Protein AF-L8FQK9-F1 (afdb_monomer)

Sequence (118 aa):
MSAPPAEPVELPVAPPVEPESDIPVVRSFVRRRELQTGLRSTQKSLSGWIEQLEMSIDFKSDDGTVTNDHVFSVWSRTFVEAGEKFGKTFRIADLAREYIVGAGFDKVVEKKFGQWLS

Radius of gyration: 20.67 Å; Cα contacts (8 Å, |Δi|>4): 131; chains: 1; bounding box: 33×46×65 Å

Organism: Pseudogymnoascus destructans (strain ATCC MYA-4855 / 20631-21) (NCBI:txid658429)

Structure (mmCIF, N/CA/C/O backbone):
data_AF-L8FQK9-F1
#
_entry.id   AF-L8FQK9-F1
#
loop_
_atom_site.group_PDB
_atom_site.id
_atom_site.type_symbol
_atom_site.label_atom_id
_atom_site.label_alt_id
_atom_site.label_comp_id
_atom_site.label_asym_id
_atom_site.label_entity_id
_atom_site.label_seq_id
_atom_site.pdbx_PDB_ins_code
_atom_site.Cartn_x
_atom_site.Cartn_y
_atom_site.Cartn_z
_atom_site.occupancy
_atom_site.B_iso_or_equiv
_atom_site.auth_seq_id
_atom_site.auth_comp_id
_atom_site.auth_asym_id
_atom_site.auth_atom_id
_atom_site.pdbx_PDB_model_num
ATOM 1 N N . MET A 1 1 ? -3.402 32.434 46.626 1.00 51.31 1 MET A N 1
ATOM 2 C CA . MET A 1 1 ? -4.123 32.616 45.348 1.00 51.31 1 MET A CA 1
ATOM 3 C C . MET A 1 1 ? -3.582 31.582 44.374 1.00 51.31 1 MET A C 1
ATOM 5 O O . MET A 1 1 ? -2.406 31.661 44.053 1.00 51.31 1 MET A O 1
ATOM 9 N N . SER A 1 2 ? -4.375 30.573 43.999 1.00 52.75 2 SER A N 1
ATOM 10 C CA . SER A 1 2 ? -3.972 29.601 42.968 1.00 52.75 2 SER A CA 1
ATOM 11 C C . SER A 1 2 ? -4.193 30.198 41.588 1.00 52.75 2 SER A C 1
ATOM 13 O O . SER A 1 2 ? -5.227 30.822 41.355 1.00 52.75 2 SER A O 1
ATOM 15 N N . ALA A 1 3 ? -3.230 30.005 40.689 1.00 52.56 3 ALA A N 1
ATOM 16 C CA . ALA A 1 3 ? -3.392 30.367 39.289 1.00 52.56 3 ALA A CA 1
ATOM 17 C C . ALA A 1 3 ? -4.531 29.541 38.654 1.00 52.56 3 ALA A C 1
ATOM 19 O O . ALA A 1 3 ? -4.690 28.366 39.007 1.00 52.56 3 ALA A O 1
ATOM 20 N N . PRO A 1 4 ? -5.326 30.129 37.743 1.00 59.75 4 PRO A N 1
ATOM 21 C CA . PRO A 1 4 ? -6.334 29.381 37.006 1.00 59.75 4 PRO A CA 1
ATOM 22 C C .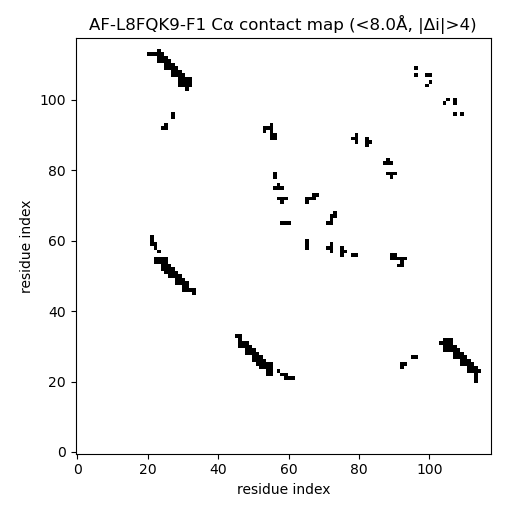 PRO A 1 4 ? -5.666 28.347 36.080 1.00 59.75 4 PRO A C 1
ATOM 24 O O . PRO A 1 4 ? -4.543 28.572 35.619 1.00 59.75 4 PRO A O 1
ATOM 27 N N . PRO A 1 5 ? -6.327 27.209 35.810 1.00 59.56 5 PRO A N 1
ATOM 28 C CA . PRO A 1 5 ? -5.825 26.229 34.856 1.00 59.56 5 PRO A CA 1
ATOM 29 C C . PRO A 1 5 ? -5.770 26.849 33.454 1.00 59.56 5 PRO A C 1
ATOM 31 O O . PRO A 1 5 ? -6.697 27.541 33.040 1.00 59.56 5 PRO A O 1
ATOM 34 N N . ALA A 1 6 ? -4.672 26.611 32.736 1.00 65.50 6 ALA A N 1
ATOM 35 C CA . ALA A 1 6 ? -4.539 27.028 31.346 1.00 65.50 6 ALA A CA 1
ATOM 36 C C . ALA A 1 6 ? -5.539 26.253 30.476 1.00 65.50 6 ALA A C 1
ATOM 38 O O . ALA A 1 6 ? -5.593 25.022 30.541 1.00 65.50 6 ALA A O 1
ATOM 39 N N . GLU A 1 7 ? -6.327 26.967 29.673 1.00 59.22 7 GLU A N 1
ATOM 40 C CA . GLU A 1 7 ? -7.196 26.335 28.683 1.00 59.22 7 GLU A CA 1
ATOM 41 C C . GLU A 1 7 ? -6.355 25.667 27.580 1.00 59.22 7 GLU A C 1
ATOM 43 O O . GLU A 1 7 ? -5.310 26.201 27.191 1.00 59.22 7 GLU A O 1
ATOM 48 N N . PRO A 1 8 ? -6.764 24.488 27.081 1.00 53.88 8 PRO A N 1
ATOM 49 C CA . PRO A 1 8 ? -6.051 23.815 26.008 1.00 53.88 8 PRO A CA 1
ATOM 50 C C . PRO A 1 8 ? -6.160 24.632 24.717 1.00 53.88 8 PRO A C 1
ATOM 52 O O . PRO A 1 8 ? -7.250 24.881 24.208 1.00 53.88 8 PRO A O 1
ATOM 55 N N . VAL A 1 9 ? -5.012 25.036 24.179 1.00 56.47 9 VAL A N 1
ATOM 56 C CA . VAL A 1 9 ? -4.924 25.703 22.878 1.00 56.47 9 VAL A CA 1
ATOM 57 C C . VAL A 1 9 ? -5.178 24.658 21.792 1.00 56.47 9 VAL A C 1
ATOM 59 O O . VAL A 1 9 ? -4.344 23.776 21.578 1.00 56.47 9 VAL A O 1
ATOM 62 N N . GLU A 1 10 ? -6.319 24.738 21.106 1.00 48.03 10 GLU A N 1
ATOM 63 C CA . GLU A 1 10 ? -6.515 24.006 19.854 1.00 48.03 10 GLU A CA 1
ATOM 64 C C . GLU A 1 10 ? -5.523 24.548 18.818 1.00 48.03 10 GLU A C 1
ATOM 66 O O . GLU A 1 10 ? -5.627 25.685 18.356 1.00 48.03 10 GLU A O 1
ATOM 71 N N . LEU A 1 11 ? -4.516 23.740 18.481 1.00 48.91 11 LEU A N 1
ATOM 72 C CA . LEU A 1 11 ? -3.609 24.056 17.386 1.00 48.91 11 LEU A CA 1
ATOM 73 C C . LEU A 1 11 ? -4.385 23.953 16.065 1.00 48.91 11 LEU A C 1
ATOM 75 O O . LEU A 1 11 ? -5.100 22.966 15.865 1.00 48.91 11 LEU A O 1
ATOM 79 N N . PRO A 1 12 ? -4.250 24.928 15.151 1.00 40.44 12 PRO A N 1
ATOM 80 C CA . PRO A 1 12 ? -4.933 24.871 13.870 1.00 40.44 12 PRO A CA 1
ATOM 81 C C . PRO A 1 12 ? -4.478 23.627 13.103 1.00 40.44 12 PRO A C 1
ATOM 83 O O . PRO A 1 12 ? -3.283 23.413 12.888 1.00 40.44 12 PRO A O 1
ATOM 86 N N . VAL A 1 13 ? -5.441 22.807 12.679 1.00 56.03 13 VAL A N 1
ATOM 87 C CA . VAL A 1 13 ? -5.188 21.722 11.728 1.00 56.03 13 VAL A CA 1
ATOM 88 C C . VAL A 1 13 ? -4.742 22.377 10.426 1.00 56.03 13 VAL A C 1
ATOM 90 O O . VAL A 1 13 ? -5.523 23.080 9.783 1.00 56.03 13 VAL A O 1
ATOM 93 N N . ALA A 1 14 ? -3.471 22.193 10.064 1.00 45.06 14 ALA A N 1
ATOM 94 C CA . ALA A 1 14 ? -2.950 22.684 8.797 1.00 45.06 14 ALA A CA 1
ATOM 95 C C . ALA A 1 14 ? -3.802 22.119 7.644 1.00 45.06 14 ALA A C 1
ATOM 97 O O . ALA A 1 14 ? -4.156 20.933 7.680 1.00 45.06 14 ALA A O 1
ATOM 98 N N . PRO A 1 15 ? -4.152 22.937 6.633 1.00 45.47 15 PRO A N 1
ATOM 99 C CA . PRO A 1 15 ? -4.859 22.434 5.465 1.00 45.47 15 PRO A CA 1
ATOM 100 C C . PRO A 1 15 ? -4.029 21.318 4.813 1.00 45.47 15 PRO A C 1
ATOM 102 O O . PRO A 1 15 ? -2.795 21.382 4.836 1.00 45.47 15 PRO A O 1
ATOM 105 N N . PRO A 1 16 ? -4.671 20.277 4.257 1.00 52.00 16 PRO A N 1
ATOM 106 C CA . PRO A 1 16 ? -3.950 19.233 3.549 1.00 52.00 16 PRO A CA 1
ATOM 107 C C . PRO A 1 16 ? -3.181 19.865 2.384 1.00 52.00 16 PRO A C 1
ATOM 109 O O . PRO A 1 16 ? -3.776 20.457 1.488 1.00 52.00 16 PRO A O 1
ATOM 112 N N . VAL A 1 17 ? -1.853 19.761 2.424 1.00 52.81 17 VAL A N 1
ATOM 113 C CA . VAL A 1 17 ? -1.005 20.016 1.260 1.00 52.81 17 VAL A CA 1
ATOM 114 C C . VAL A 1 17 ? -1.173 18.796 0.363 1.00 52.81 17 VAL A C 1
ATOM 116 O O . VAL A 1 17 ? -0.786 17.694 0.753 1.00 52.81 17 VAL A O 1
ATOM 119 N N . GLU A 1 18 ? -1.836 18.965 -0.779 1.00 54.59 18 GLU A N 1
ATOM 120 C CA . GLU A 1 18 ? -1.924 17.903 -1.783 1.00 54.59 18 GLU A CA 1
ATOM 121 C C . GLU A 1 18 ? -0.506 17.653 -2.331 1.00 54.59 18 GLU A C 1
ATOM 123 O O . GLU A 1 18 ? 0.171 18.614 -2.709 1.00 54.59 18 GLU A O 1
ATOM 128 N N . PRO A 1 19 ? 0.002 16.409 -2.317 1.00 52.47 19 PRO A N 1
ATOM 129 C CA . PRO A 1 19 ? 1.341 16.131 -2.814 1.00 52.47 19 PRO A CA 1
ATOM 130 C C . PRO A 1 19 ? 1.357 16.212 -4.347 1.00 52.47 19 PRO A C 1
ATOM 132 O O . PRO A 1 19 ? 0.665 15.448 -5.014 1.00 52.47 19 PRO A O 1
ATOM 135 N N . GLU A 1 20 ? 2.188 17.092 -4.912 1.00 52.56 20 GLU A N 1
ATOM 136 C CA . GLU A 1 20 ? 2.583 17.070 -6.333 1.00 52.56 20 GLU A CA 1
ATOM 137 C C . GLU A 1 20 ? 3.540 15.889 -6.616 1.00 52.56 20 GLU A C 1
ATOM 139 O O . GLU A 1 20 ? 4.645 16.078 -7.119 1.00 52.56 20 GLU A O 1
ATOM 144 N N . SER A 1 21 ? 3.190 14.665 -6.212 1.00 49.56 21 SER A N 1
ATOM 145 C CA . SER A 1 21 ? 4.044 13.493 -6.434 1.00 49.56 21 SER A CA 1
ATOM 146 C C . SER A 1 21 ? 3.303 12.388 -7.171 1.00 49.56 21 SER A C 1
ATOM 148 O O . SER A 1 21 ? 2.269 11.927 -6.695 1.00 49.56 21 SER A O 1
ATOM 150 N N . ASP A 1 22 ? 3.914 11.878 -8.240 1.00 54.38 22 ASP A N 1
ATOM 151 C CA . ASP A 1 22 ? 3.449 10.711 -9.010 1.00 54.38 22 ASP A CA 1
ATOM 152 C C . ASP A 1 22 ? 3.554 9.383 -8.229 1.00 54.38 22 ASP A C 1
ATOM 154 O O . ASP A 1 22 ? 3.202 8.315 -8.726 1.00 54.38 22 ASP A O 1
ATOM 158 N N . ILE A 1 23 ? 4.067 9.422 -6.994 1.00 53.31 23 ILE A N 1
ATOM 159 C CA . ILE A 1 23 ? 4.234 8.244 -6.142 1.00 53.31 23 ILE A CA 1
ATOM 160 C C . ILE A 1 23 ? 3.035 8.125 -5.198 1.00 53.31 23 ILE A C 1
ATOM 162 O O . ILE A 1 23 ? 2.761 9.062 -4.440 1.00 53.31 23 ILE A O 1
ATOM 166 N N . PRO A 1 24 ? 2.344 6.971 -5.169 1.00 59.16 24 PRO A N 1
ATOM 167 C CA . PRO A 1 24 ? 1.186 6.821 -4.317 1.00 59.16 24 PRO A CA 1
ATOM 168 C C . PRO A 1 24 ? 1.560 6.770 -2.833 1.00 59.16 24 PRO A C 1
ATOM 170 O O . PRO A 1 24 ? 2.422 5.998 -2.397 1.00 59.16 24 PRO A O 1
ATOM 173 N N . VAL A 1 25 ? 0.857 7.586 -2.048 1.00 57.22 25 VAL A N 1
ATOM 174 C CA . VAL A 1 25 ? 0.972 7.664 -0.587 1.00 57.22 25 VAL A CA 1
ATOM 175 C C . VAL A 1 25 ? -0.345 7.215 0.029 1.00 57.22 25 VAL A C 1
ATOM 177 O O . VAL A 1 25 ? -1.424 7.586 -0.434 1.00 57.22 25 VAL A O 1
ATOM 180 N N . VAL A 1 26 ? -0.272 6.427 1.094 1.00 58.69 26 VAL A N 1
ATOM 181 C CA . VAL A 1 26 ? -1.429 5.995 1.874 1.00 58.69 26 VAL A CA 1
ATOM 182 C C . VAL A 1 26 ? -1.366 6.649 3.240 1.00 58.69 26 VAL A C 1
ATOM 184 O O . VAL A 1 26 ? -0.406 6.476 3.987 1.00 58.69 26 VAL A O 1
ATOM 187 N N . ARG A 1 27 ? -2.409 7.410 3.572 1.00 60.03 27 ARG A N 1
ATOM 188 C CA . ARG A 1 27 ? -2.590 8.042 4.877 1.00 60.03 27 ARG A CA 1
ATOM 189 C C . ARG A 1 27 ? -3.783 7.413 5.575 1.00 60.03 27 ARG A C 1
ATOM 191 O O . ARG A 1 27 ? -4.906 7.495 5.081 1.00 60.03 27 ARG A O 1
ATOM 198 N N . SER A 1 28 ? -3.550 6.817 6.736 1.00 61.00 28 SER A N 1
ATOM 199 C CA . SER A 1 28 ? -4.599 6.228 7.567 1.00 61.00 28 SER A CA 1
ATOM 200 C C . SER A 1 28 ? -4.795 7.028 8.851 1.00 61.00 28 SER A C 1
ATOM 202 O O . SER A 1 28 ? -3.848 7.236 9.606 1.00 61.00 28 SER A O 1
ATOM 204 N N . PHE A 1 29 ? -6.035 7.443 9.116 1.00 54.25 29 PHE A N 1
ATOM 205 C CA . PHE A 1 29 ? -6.471 8.072 10.363 1.00 54.25 29 PHE A CA 1
ATOM 206 C C . PHE A 1 29 ? -7.306 7.092 11.171 1.00 54.25 29 PHE A C 1
ATOM 208 O O . PHE A 1 29 ? -8.252 6.502 10.645 1.00 54.25 29 PHE A O 1
ATOM 215 N N . VAL A 1 30 ? -6.987 6.921 12.456 1.00 57.94 30 VAL A N 1
ATOM 216 C CA . VAL A 1 30 ? -7.609 5.851 13.232 1.00 57.94 30 VAL A CA 1
ATOM 217 C C . VAL A 1 30 ? -7.886 6.233 14.677 1.00 57.94 30 VAL A C 1
ATOM 219 O O . VAL A 1 30 ? -6.997 6.682 15.396 1.00 57.94 30 VAL A O 1
ATOM 222 N N . ARG A 1 31 ? -9.111 5.968 15.146 1.00 53.62 31 ARG A N 1
ATOM 223 C CA . ARG A 1 31 ? -9.523 6.156 16.548 1.00 53.62 31 ARG A CA 1
ATOM 224 C C . ARG A 1 31 ? -9.952 4.827 17.178 1.00 53.62 31 ARG A C 1
ATOM 226 O O . ARG A 1 31 ? -10.656 4.058 16.533 1.00 53.62 31 ARG A O 1
ATOM 233 N N . ARG A 1 32 ? -9.565 4.587 18.439 1.00 48.22 32 ARG A N 1
ATOM 234 C CA . ARG A 1 32 ? -10.032 3.465 19.280 1.00 48.22 32 ARG A CA 1
ATOM 235 C C . ARG A 1 32 ? -11.260 3.890 20.104 1.00 48.22 32 ARG A C 1
ATOM 237 O O . ARG A 1 32 ? -11.195 4.923 20.776 1.00 48.22 32 ARG A O 1
ATOM 244 N N . ARG A 1 33 ? -12.368 3.136 20.077 1.00 47.75 33 ARG A N 1
ATOM 245 C CA . ARG A 1 33 ? -13.538 3.365 20.954 1.00 47.75 33 ARG A CA 1
ATOM 246 C C . ARG A 1 33 ? -13.490 2.515 22.235 1.00 47.75 33 ARG A C 1
ATOM 248 O O . ARG A 1 33 ? -13.028 1.381 22.240 1.00 47.75 33 ARG A O 1
ATOM 255 N N . GLU A 1 34 ? -13.988 3.096 23.322 1.00 47.81 34 GLU A N 1
ATOM 256 C CA . GLU A 1 34 ? -14.193 2.475 24.634 1.00 47.81 34 GLU A CA 1
ATOM 257 C C . GLU A 1 34 ? -15.419 1.537 24.614 1.00 47.81 34 GLU A C 1
ATOM 259 O O . GLU A 1 34 ? -16.462 1.890 24.052 1.00 47.81 34 GLU A O 1
ATOM 264 N N . LEU A 1 35 ? -15.318 0.360 25.245 1.00 38.66 35 LEU A N 1
ATOM 265 C CA . LEU A 1 35 ? -16.485 -0.437 25.636 1.00 38.66 35 LEU A CA 1
ATOM 266 C C . LEU A 1 35 ? -17.067 0.182 26.912 1.00 38.66 35 LEU A C 1
ATOM 268 O O . LEU A 1 35 ? -16.395 0.228 27.941 1.00 38.66 35 LEU A O 1
ATOM 272 N N . GLN A 1 36 ? -18.317 0.648 26.860 1.00 37.12 36 GLN A N 1
ATOM 273 C CA . GLN A 1 36 ? -19.068 1.055 28.050 1.00 37.12 36 GLN A CA 1
ATOM 274 C C . GLN A 1 36 ? -19.438 -0.179 28.886 1.00 37.12 36 GLN A C 1
ATOM 276 O O . GLN A 1 36 ? -20.580 -0.627 28.896 1.00 37.12 36 GLN A O 1
ATOM 281 N N . THR A 1 37 ? -18.480 -0.734 29.616 1.00 40.00 37 THR A N 1
ATOM 282 C CA . THR A 1 37 ? -18.764 -1.619 30.749 1.00 40.00 37 THR A CA 1
ATOM 283 C C . THR A 1 37 ? -18.334 -0.892 32.005 1.00 40.00 37 THR A C 1
ATOM 285 O O . THR A 1 37 ? -17.149 -0.697 32.262 1.00 40.00 37 THR A O 1
ATOM 288 N N . GLY A 1 38 ? -19.329 -0.395 32.739 1.00 44.97 38 GLY A N 1
ATOM 289 C CA . GLY A 1 38 ? -19.127 0.432 33.914 1.00 44.97 38 GLY A CA 1
ATOM 290 C C . GLY A 1 38 ? -18.381 -0.309 35.016 1.00 44.97 38 GLY A C 1
ATOM 291 O O . GLY A 1 38 ? -18.945 -1.186 35.657 1.00 44.97 38 GLY A O 1
ATOM 292 N N . LEU A 1 39 ? -17.149 0.114 35.291 1.00 38.88 39 LEU A N 1
ATOM 293 C CA . LEU A 1 39 ? -16.578 0.086 36.633 1.00 38.88 39 LEU A CA 1
ATOM 294 C C . LEU A 1 39 ? -15.450 1.121 36.714 1.00 38.88 39 LEU A C 1
ATOM 296 O O . LEU A 1 39 ? -14.439 1.025 36.025 1.00 38.88 39 LEU A O 1
ATOM 300 N N . ARG A 1 40 ? -15.649 2.158 37.533 1.00 46.88 40 ARG A N 1
ATOM 301 C CA . ARG A 1 40 ? -14.653 3.209 37.770 1.00 46.88 40 ARG A CA 1
ATOM 302 C C . ARG A 1 40 ? -13.641 2.718 38.802 1.00 46.88 40 ARG A C 1
ATOM 304 O O . ARG A 1 40 ? -13.983 2.652 39.976 1.00 46.88 40 ARG A O 1
ATOM 311 N N . SER A 1 41 ? -12.404 2.454 38.391 1.00 36.88 41 SER A N 1
ATOM 312 C CA . SER A 1 41 ? -11.213 2.662 39.226 1.00 36.88 41 SER A CA 1
ATOM 313 C C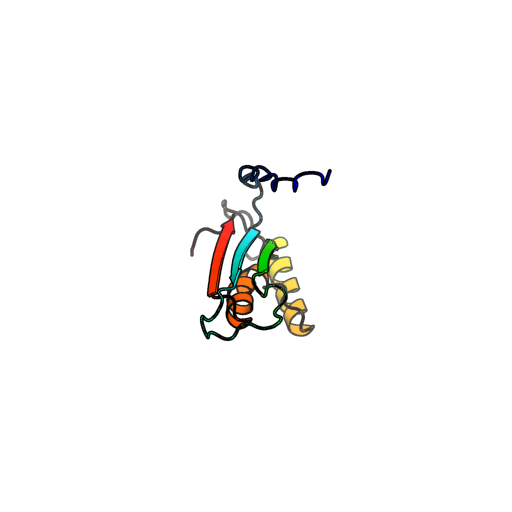 . SER A 1 41 ? -9.949 2.533 38.366 1.00 36.88 41 SER A C 1
ATOM 315 O O . SER A 1 41 ? -9.749 1.518 37.711 1.00 36.88 41 SER A O 1
ATOM 317 N N . THR A 1 42 ? -9.125 3.585 38.348 1.00 38.47 42 THR A N 1
ATOM 318 C CA . THR A 1 42 ? -7.743 3.623 37.821 1.00 38.47 42 THR A CA 1
ATOM 319 C C . THR A 1 42 ? -7.510 3.086 36.397 1.00 38.47 42 THR A C 1
ATOM 321 O O . THR A 1 42 ? -6.866 2.058 36.217 1.00 38.47 42 THR A O 1
ATOM 324 N N . GLN A 1 43 ? -7.921 3.817 35.358 1.00 41.38 43 GLN A N 1
ATOM 325 C CA . GLN A 1 43 ? -7.492 3.521 33.985 1.00 41.38 43 GLN A CA 1
ATOM 326 C C . GLN A 1 43 ? -6.968 4.801 33.320 1.00 41.38 43 GLN A C 1
ATOM 328 O O . GLN A 1 43 ? -7.731 5.656 32.878 1.00 41.38 43 GLN A O 1
ATOM 333 N N . LYS A 1 44 ? -5.638 4.952 33.286 1.00 43.06 44 LYS A N 1
ATOM 334 C CA . LYS A 1 44 ? -4.920 5.924 32.442 1.00 43.06 44 LYS A CA 1
ATOM 335 C C . LYS A 1 44 ? -5.507 5.836 31.026 1.00 43.06 44 LYS A C 1
ATOM 337 O O . LYS A 1 44 ? -5.610 4.725 30.509 1.00 43.06 44 LYS A O 1
ATOM 342 N N . SER A 1 45 ? -5.973 6.953 30.465 1.00 45.72 45 SER A N 1
ATOM 343 C CA . SER A 1 45 ? -6.930 6.944 29.350 1.00 45.72 45 SER A CA 1
ATOM 344 C C . SER A 1 45 ? -6.494 6.028 28.196 1.00 45.72 45 SER A C 1
ATOM 346 O O . SER A 1 45 ? -5.492 6.246 27.522 1.00 45.72 45 SER A O 1
ATOM 348 N N . LEU A 1 46 ? -7.281 4.976 27.959 1.00 51.94 46 LEU A N 1
ATOM 349 C CA . LEU A 1 46 ? -7.118 4.021 26.853 1.00 51.94 46 LEU A CA 1
ATOM 350 C C . LEU A 1 46 ? -7.548 4.612 25.492 1.00 51.94 46 LEU A C 1
ATOM 352 O O . LEU A 1 46 ? -7.616 3.896 24.493 1.00 51.94 46 LEU A O 1
ATOM 356 N N . SER A 1 47 ? -7.842 5.914 25.442 1.00 64.88 47 SER A N 1
ATOM 357 C CA . SER A 1 47 ? -8.266 6.658 24.258 1.00 64.88 47 SER A CA 1
ATOM 358 C C . SER A 1 47 ? -7.049 7.177 23.482 1.00 64.88 47 SER A C 1
ATOM 360 O O . SER A 1 47 ? -6.614 8.311 23.676 1.00 64.88 47 SER A O 1
ATOM 362 N N . GLY A 1 48 ? -6.486 6.333 22.620 1.00 71.88 48 GLY A N 1
ATOM 363 C CA . GLY A 1 48 ? -5.413 6.703 21.695 1.00 71.88 48 GLY A CA 1
ATOM 364 C C . GLY A 1 48 ? -5.902 6.796 20.250 1.00 71.88 48 GLY A C 1
ATOM 365 O O . GLY A 1 48 ? -6.863 6.123 19.861 1.00 71.88 48 GLY A O 1
ATOM 366 N N . TRP A 1 49 ? -5.223 7.616 19.455 1.00 79.31 49 TRP A N 1
ATOM 367 C CA . TRP A 1 49 ? -5.300 7.596 17.997 1.00 79.31 49 TRP A CA 1
ATOM 368 C C . TRP A 1 49 ? -3.913 7.298 17.434 1.00 79.31 49 TRP A C 1
ATOM 370 O O . TRP A 1 49 ? -2.906 7.564 18.092 1.00 79.31 49 TRP A O 1
ATOM 380 N N . ILE A 1 50 ? -3.880 6.712 16.242 1.00 82.50 50 ILE A N 1
ATOM 381 C CA . ILE A 1 50 ? -2.661 6.596 15.448 1.00 82.50 50 ILE A CA 1
ATOM 382 C C . ILE A 1 50 ? -2.918 7.222 14.087 1.00 82.50 50 ILE A C 1
ATOM 384 O O . ILE A 1 50 ? -4.035 7.170 13.560 1.00 82.50 50 ILE A O 1
ATOM 388 N N . GLU A 1 51 ? -1.869 7.803 13.534 1.00 85.81 51 GLU A N 1
ATOM 389 C CA . GLU A 1 51 ? -1.812 8.191 12.139 1.00 85.81 51 GLU A CA 1
ATOM 390 C C . GLU A 1 51 ? -0.578 7.546 11.536 1.00 85.81 51 GLU A C 1
ATOM 392 O O . GLU A 1 51 ? 0.521 7.636 12.085 1.00 85.81 51 GLU A O 1
ATOM 397 N N . GLN A 1 52 ? -0.799 6.849 10.431 1.00 83.06 52 GLN A N 1
ATOM 398 C CA . GLN A 1 52 ? 0.241 6.180 9.674 1.00 83.06 52 GLN A CA 1
ATOM 399 C C . GLN A 1 52 ? 0.223 6.751 8.262 1.00 83.06 52 GLN A C 1
ATOM 401 O O . GLN A 1 52 ? -0.832 6.809 7.626 1.00 83.06 52 GLN A O 1
ATOM 406 N N . LEU A 1 53 ? 1.390 7.178 7.792 1.00 88.38 53 LEU A N 1
ATOM 407 C CA . LEU A 1 53 ? 1.608 7.632 6.429 1.00 88.38 53 LEU A CA 1
ATOM 408 C C . LEU A 1 53 ? 2.711 6.773 5.825 1.00 88.38 53 LEU A C 1
ATOM 410 O O . LEU A 1 53 ? 3.819 6.752 6.353 1.00 88.38 53 LEU A O 1
ATOM 414 N N . GLU A 1 54 ? 2.387 6.066 4.751 1.00 87.69 54 GLU A N 1
ATOM 415 C CA . GLU A 1 54 ? 3.319 5.178 4.064 1.00 87.69 54 GLU A CA 1
ATOM 416 C C . GLU A 1 54 ? 3.326 5.438 2.569 1.00 87.69 54 GLU A C 1
ATOM 418 O O . GLU A 1 54 ? 2.306 5.771 1.967 1.00 87.69 54 GLU A O 1
ATOM 423 N N . MET A 1 55 ? 4.493 5.246 1.970 1.00 85.81 55 MET A N 1
ATOM 424 C CA . MET A 1 55 ? 4.691 5.315 0.530 1.00 85.81 55 MET A CA 1
ATOM 425 C C . MET A 1 55 ? 4.665 3.904 -0.055 1.00 85.81 55 MET A C 1
ATOM 427 O O . MET A 1 55 ? 5.227 2.975 0.529 1.00 85.81 55 MET A O 1
ATOM 431 N N . SER A 1 56 ? 4.040 3.736 -1.218 1.00 88.31 56 SER A N 1
ATOM 432 C CA . SER A 1 56 ? 4.161 2.482 -1.958 1.00 88.31 56 SER A CA 1
ATOM 433 C C . SER A 1 56 ? 5.529 2.372 -2.633 1.00 88.31 56 SER A C 1
ATOM 435 O O . SER A 1 56 ? 6.027 3.344 -3.195 1.00 88.31 56 SER A O 1
ATOM 437 N N . ILE A 1 57 ? 6.106 1.167 -2.642 1.00 89.44 57 ILE A N 1
ATOM 438 C CA . ILE A 1 57 ? 7.286 0.850 -3.466 1.00 89.44 57 ILE A CA 1
ATOM 439 C C . ILE A 1 57 ? 6.917 0.563 -4.932 1.00 89.44 57 ILE A C 1
ATOM 441 O O . ILE A 1 57 ? 7.797 0.350 -5.761 1.00 89.44 57 ILE A O 1
ATOM 445 N N . ASP A 1 58 ? 5.619 0.500 -5.240 1.00 88.06 58 ASP A N 1
ATOM 446 C CA . ASP A 1 58 ? 5.092 0.216 -6.573 1.00 88.06 58 ASP A CA 1
ATOM 447 C C . ASP A 1 58 ? 5.077 1.496 -7.418 1.00 88.06 58 ASP A C 1
ATOM 449 O O . ASP A 1 58 ? 4.181 2.335 -7.297 1.00 88.06 58 ASP A O 1
ATOM 453 N N . PHE A 1 59 ? 6.106 1.654 -8.249 1.00 87.38 59 PHE A N 1
ATOM 454 C CA . PHE A 1 59 ? 6.254 2.800 -9.140 1.00 87.38 59 PHE A CA 1
ATOM 455 C C . PHE A 1 59 ? 5.300 2.683 -10.330 1.00 87.38 59 PHE A C 1
ATOM 457 O O . PHE A 1 59 ? 5.369 1.726 -11.107 1.00 87.38 59 PHE A O 1
ATOM 464 N N . LYS A 1 60 ? 4.449 3.695 -10.501 1.00 82.81 60 LYS A N 1
ATOM 465 C CA . LYS A 1 60 ? 3.478 3.806 -11.595 1.00 82.81 60 LYS A CA 1
ATOM 466 C C . LYS A 1 60 ? 3.601 5.169 -12.258 1.00 82.81 60 LYS A C 1
ATOM 468 O O . LYS A 1 60 ? 4.190 6.081 -11.690 1.00 82.81 60 LYS A O 1
ATOM 473 N N . SER A 1 61 ? 3.057 5.273 -13.464 1.00 85.19 61 SER A N 1
ATOM 474 C CA . SER A 1 61 ? 2.863 6.553 -14.136 1.00 85.19 61 SER A CA 1
ATOM 475 C C . SER A 1 61 ? 1.443 6.648 -14.666 1.00 85.19 61 SER A C 1
ATOM 477 O O . SER A 1 61 ? 0.925 5.671 -15.214 1.00 85.19 61 SER A O 1
ATOM 479 N N . ASP A 1 62 ? 0.853 7.834 -14.551 1.00 83.31 62 ASP A N 1
ATOM 480 C CA . ASP A 1 62 ? -0.488 8.135 -15.055 1.00 83.31 62 ASP A CA 1
ATOM 481 C C . ASP A 1 62 ? -0.537 8.192 -16.592 1.00 83.31 62 ASP A C 1
ATOM 483 O O . ASP A 1 62 ? -1.578 7.937 -17.197 1.00 83.31 62 ASP A O 1
ATOM 487 N N . ASP A 1 63 ? 0.592 8.482 -17.242 1.00 86.06 63 ASP A N 1
ATOM 488 C CA . ASP A 1 63 ? 0.707 8.583 -18.704 1.00 86.06 63 ASP A CA 1
ATOM 489 C C . ASP A 1 63 ? 1.162 7.278 -19.386 1.00 86.06 63 ASP A C 1
ATOM 491 O O . ASP A 1 63 ? 1.333 7.226 -20.605 1.00 86.06 63 ASP A O 1
ATOM 495 N N . GLY A 1 64 ? 1.364 6.212 -18.605 1.00 83.88 64 GLY A N 1
ATOM 496 C CA . GLY A 1 64 ? 1.776 4.902 -19.106 1.00 83.88 64 GLY A CA 1
ATOM 497 C C . GLY A 1 64 ? 3.247 4.788 -19.526 1.00 83.88 64 GLY A C 1
ATOM 498 O O . GLY A 1 64 ? 3.628 3.761 -20.085 1.00 83.88 64 GLY A O 1
ATOM 499 N N . THR A 1 65 ? 4.094 5.785 -19.248 1.0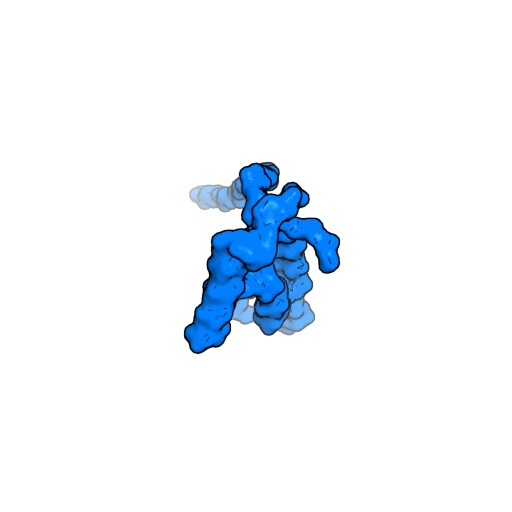0 88.75 65 THR A N 1
ATOM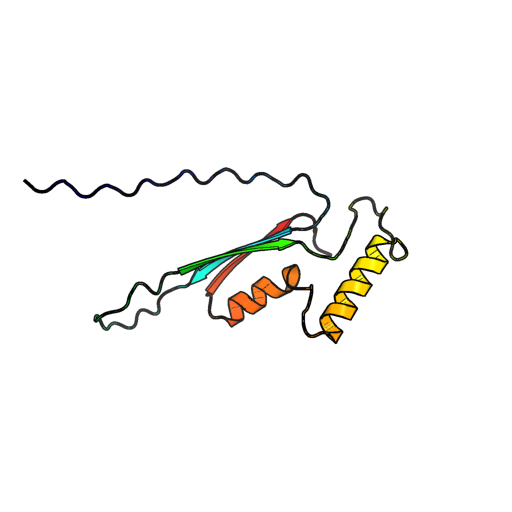 500 C CA . THR A 1 65 ? 5.540 5.725 -19.558 1.00 88.75 65 THR A CA 1
ATOM 501 C C . THR A 1 65 ? 6.299 4.683 -18.734 1.00 88.75 65 THR A C 1
ATOM 503 O O . THR A 1 65 ? 7.328 4.168 -19.174 1.00 88.75 65 THR A O 1
ATOM 506 N N . VAL A 1 66 ? 5.777 4.317 -17.562 1.00 89.31 66 VAL A N 1
ATOM 507 C CA . VAL A 1 66 ? 6.302 3.223 -16.738 1.00 89.31 66 VAL A CA 1
ATOM 508 C C . VAL A 1 66 ? 5.642 1.911 -17.173 1.00 89.31 66 VAL A C 1
ATOM 510 O O . VAL A 1 66 ? 4.616 1.492 -16.640 1.00 89.31 66 VAL A O 1
ATOM 513 N N . THR A 1 67 ? 6.227 1.276 -18.189 1.00 90.19 67 THR A N 1
ATOM 514 C CA . THR A 1 67 ? 5.811 -0.0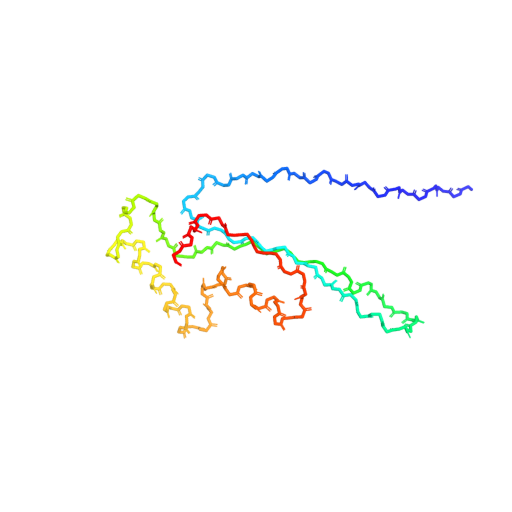33 -18.717 1.00 90.19 67 THR A CA 1
ATOM 515 C C . THR A 1 67 ? 6.331 -1.193 -17.859 1.00 90.19 67 THR A C 1
ATOM 517 O O . THR A 1 67 ? 7.246 -1.038 -17.059 1.00 90.19 67 THR A O 1
ATOM 520 N N . ASN A 1 68 ? 5.802 -2.406 -18.042 1.00 88.06 68 ASN A N 1
ATOM 521 C CA . ASN A 1 68 ? 6.167 -3.577 -17.221 1.00 88.06 68 ASN A CA 1
ATOM 522 C C . ASN A 1 68 ? 7.664 -3.959 -17.247 1.00 88.06 68 ASN A C 1
ATOM 524 O O . ASN A 1 68 ? 8.173 -4.576 -16.302 1.00 88.06 68 ASN A O 1
ATOM 528 N N . ASP A 1 69 ? 8.349 -3.647 -18.343 1.00 92.81 69 ASP A N 1
ATOM 529 C CA . ASP A 1 69 ? 9.783 -3.840 -18.560 1.00 92.81 69 ASP A CA 1
ATOM 530 C C . ASP A 1 69 ? 10.624 -2.616 -18.163 1.00 92.81 69 ASP A C 1
ATOM 532 O O . ASP A 1 69 ? 11.853 -2.703 -18.127 1.00 92.81 69 ASP A O 1
ATOM 536 N N . HIS A 1 70 ? 9.982 -1.503 -17.796 1.00 94.44 70 HIS A N 1
ATOM 537 C CA . HIS A 1 70 ? 10.656 -0.322 -17.282 1.00 94.44 70 HIS A CA 1
ATOM 538 C C . HIS A 1 70 ? 11.424 -0.655 -15.997 1.00 94.44 70 HIS A C 1
ATOM 540 O O . HIS A 1 70 ? 10.972 -1.433 -15.148 1.00 94.44 70 HIS A O 1
ATOM 546 N N . VAL A 1 71 ? 12.588 -0.022 -15.817 1.00 95.62 71 VAL A N 1
ATOM 547 C CA . VAL A 1 71 ? 13.486 -0.291 -14.680 1.00 95.62 71 VAL A CA 1
ATOM 548 C C . VAL A 1 71 ? 12.773 -0.154 -13.331 1.00 95.62 71 VAL A C 1
ATOM 550 O O . VAL A 1 71 ? 12.980 -0.973 -12.439 1.00 95.62 71 VAL A O 1
ATOM 553 N N . PHE A 1 72 ? 11.854 0.805 -13.204 1.00 93.06 72 PHE A N 1
ATOM 554 C CA . PHE A 1 72 ? 11.069 1.005 -11.984 1.00 93.06 72 PHE A CA 1
ATOM 555 C C . PHE A 1 72 ? 10.051 -0.110 -11.710 1.00 93.06 72 PHE A C 1
ATOM 557 O O . PHE A 1 72 ? 9.876 -0.503 -10.556 1.00 93.06 72 PHE A O 1
ATOM 564 N N . SER A 1 73 ? 9.444 -0.701 -12.739 1.00 92.00 73 SER A N 1
ATOM 565 C CA . SER A 1 73 ? 8.562 -1.864 -12.572 1.00 92.00 73 SER A CA 1
ATOM 566 C C . SER A 1 73 ? 9.351 -3.128 -12.223 1.00 92.00 73 SER A C 1
ATOM 568 O O . SER A 1 73 ? 8.890 -3.969 -11.448 1.00 92.00 73 SER A O 1
ATOM 570 N N . VAL A 1 74 ? 10.574 -3.266 -12.745 1.00 94.69 74 VAL A N 1
ATOM 571 C CA . VAL A 1 74 ? 11.500 -4.336 -12.340 1.00 94.69 74 VAL A CA 1
ATOM 572 C C . VAL A 1 74 ? 11.919 -4.161 -10.879 1.00 94.69 74 VAL A C 1
ATOM 574 O O . VAL A 1 74 ? 11.892 -5.127 -10.116 1.00 94.69 74 VAL A O 1
ATOM 577 N N . TRP A 1 75 ? 12.258 -2.941 -10.460 1.00 95.38 75 TRP A N 1
ATOM 578 C CA . TRP A 1 75 ? 12.631 -2.644 -9.076 1.00 95.38 75 TRP A CA 1
ATOM 579 C C . TRP A 1 75 ? 11.480 -2.906 -8.109 1.00 95.38 75 TRP A C 1
ATOM 581 O O . TRP A 1 75 ? 11.687 -3.614 -7.127 1.00 95.38 75 TRP A O 1
ATOM 591 N N . SER A 1 76 ? 10.272 -2.429 -8.422 1.00 93.44 76 SER A N 1
ATOM 592 C CA . SER A 1 76 ? 9.064 -2.658 -7.613 1.00 93.44 76 SER A CA 1
ATOM 593 C C . SER A 1 76 ? 8.877 -4.147 -7.307 1.00 93.44 76 SER A C 1
ATOM 595 O O . SER A 1 76 ? 8.816 -4.554 -6.146 1.00 93.44 76 SER A O 1
ATOM 597 N N . ARG A 1 77 ? 8.890 -4.990 -8.353 1.00 94.25 77 ARG A N 1
ATOM 598 C CA . ARG A 1 77 ? 8.776 -6.452 -8.214 1.00 94.25 77 ARG A CA 1
ATOM 599 C C . ARG A 1 77 ? 9.924 -7.047 -7.406 1.00 94.25 77 ARG A C 1
ATOM 601 O O . ARG A 1 77 ? 9.686 -7.855 -6.514 1.00 94.25 77 ARG A O 1
ATOM 608 N N . THR A 1 78 ? 11.152 -6.612 -7.676 1.00 95.31 78 THR A N 1
ATOM 609 C CA . THR A 1 78 ? 12.351 -7.122 -6.997 1.00 95.31 78 THR A CA 1
ATOM 610 C C . THR A 1 78 ? 12.312 -6.840 -5.495 1.00 95.31 78 THR A C 1
ATOM 612 O O . THR A 1 78 ? 12.599 -7.735 -4.701 1.00 95.31 78 THR A O 1
ATOM 615 N N . PHE A 1 79 ? 11.930 -5.626 -5.084 1.00 94.19 79 PHE A N 1
ATOM 616 C CA . PHE A 1 79 ? 11.822 -5.266 -3.669 1.00 94.19 79 PHE A CA 1
ATOM 617 C C . PHE A 1 79 ? 10.711 -6.035 -2.965 1.00 94.19 79 PHE A C 1
ATOM 619 O O . PHE A 1 79 ? 10.944 -6.545 -1.870 1.00 94.19 79 PHE A O 1
ATOM 626 N N . VAL A 1 80 ? 9.540 -6.176 -3.592 1.00 93.81 80 VAL A N 1
ATOM 627 C CA . VAL A 1 80 ? 8.451 -6.986 -3.031 1.00 93.81 80 VAL A CA 1
ATOM 628 C C . VAL A 1 80 ? 8.907 -8.435 -2.854 1.00 93.81 80 VAL A C 1
ATOM 630 O O . VAL A 1 80 ? 8.844 -8.954 -1.744 1.00 93.81 80 VAL A O 1
ATOM 633 N N . GLU A 1 81 ? 9.452 -9.070 -3.895 1.00 95.62 81 GLU A N 1
ATOM 634 C CA . GLU A 1 81 ? 9.937 -10.454 -3.817 1.00 95.62 81 GLU A CA 1
ATOM 635 C C . GLU A 1 81 ? 11.028 -10.649 -2.758 1.00 95.62 81 GLU A C 1
ATOM 637 O O . GLU A 1 81 ? 11.021 -11.646 -2.033 1.00 95.62 81 GLU A O 1
ATOM 642 N N . ALA A 1 82 ? 11.978 -9.716 -2.666 1.00 95.69 82 ALA A N 1
ATOM 643 C CA . ALA A 1 82 ? 13.015 -9.750 -1.644 1.00 95.69 82 ALA A CA 1
ATOM 644 C C . ALA A 1 82 ? 12.404 -9.616 -0.244 1.00 95.69 82 ALA A C 1
ATOM 646 O O . ALA A 1 82 ? 12.720 -10.414 0.636 1.00 95.69 82 ALA A O 1
ATOM 647 N N . GLY A 1 83 ? 11.500 -8.655 -0.046 1.00 94.62 83 GLY A N 1
ATOM 648 C CA . GLY A 1 83 ? 10.814 -8.434 1.223 1.00 94.62 83 GLY A CA 1
ATOM 649 C C . GLY A 1 83 ? 10.074 -9.675 1.715 1.00 94.62 83 GLY A C 1
ATOM 650 O O . GLY A 1 83 ? 10.244 -10.068 2.869 1.00 94.62 83 GLY A O 1
ATOM 651 N N . GLU A 1 84 ? 9.340 -10.353 0.830 1.00 94.81 84 GLU A N 1
ATOM 652 C CA . G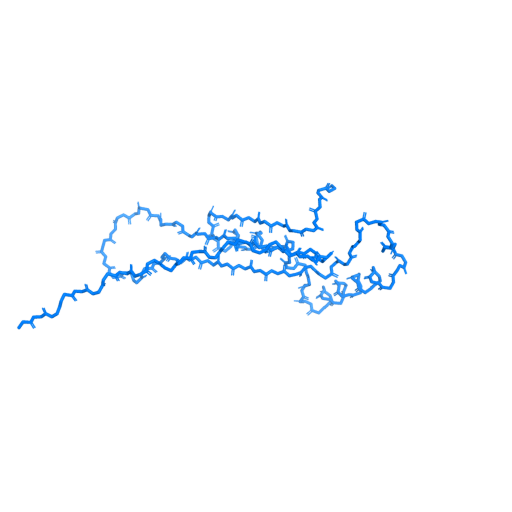LU A 1 84 ? 8.662 -11.611 1.165 1.00 94.81 84 GLU A CA 1
ATOM 653 C C . GLU A 1 84 ? 9.660 -12.716 1.548 1.00 94.81 84 GLU A C 1
ATOM 655 O O . GLU A 1 84 ? 9.481 -13.393 2.560 1.00 94.81 84 GLU A O 1
ATOM 660 N N . LYS A 1 85 ? 10.769 -12.862 0.808 1.00 96.31 85 LYS A N 1
ATOM 661 C CA . LYS A 1 85 ? 11.815 -13.857 1.117 1.00 96.31 85 LYS A CA 1
ATOM 662 C C . LYS A 1 85 ? 12.524 -13.585 2.447 1.00 96.31 85 LYS A C 1
ATOM 664 O O . LYS A 1 85 ? 12.891 -14.529 3.142 1.00 96.31 85 LYS A O 1
ATOM 669 N N . PHE A 1 86 ? 12.723 -12.318 2.806 1.00 94.38 86 PHE A N 1
ATOM 670 C CA . PHE A 1 86 ? 13.362 -11.916 4.064 1.00 94.38 86 PHE A CA 1
ATOM 671 C C . PHE A 1 86 ? 12.384 -11.815 5.246 1.00 94.38 86 PHE A C 1
ATOM 673 O O . PHE A 1 86 ? 12.821 -11.557 6.369 1.00 94.38 86 PHE A O 1
ATOM 680 N N . GLY A 1 87 ? 11.078 -12.002 5.019 1.00 93.44 87 GLY A N 1
ATOM 681 C CA . GLY A 1 87 ? 10.045 -11.867 6.050 1.00 93.44 87 GLY A CA 1
ATOM 682 C C . GLY A 1 87 ? 9.774 -10.420 6.481 1.00 93.44 87 GLY A C 1
ATOM 683 O O . GLY A 1 87 ? 9.292 -10.185 7.587 1.00 93.44 87 GLY A O 1
ATOM 684 N N . LYS A 1 88 ? 10.106 -9.441 5.633 1.00 91.44 88 LYS A N 1
ATOM 685 C CA . LYS A 1 88 ? 9.849 -8.008 5.836 1.00 91.44 88 LYS A CA 1
ATOM 686 C C . LYS A 1 88 ? 9.184 -7.433 4.587 1.00 91.44 88 LYS A C 1
ATOM 688 O O . LYS A 1 88 ? 9.868 -6.965 3.681 1.00 91.44 88 LYS A O 1
ATOM 693 N N . THR A 1 89 ? 7.857 -7.500 4.527 1.00 92.19 89 THR A N 1
ATOM 694 C CA . THR A 1 89 ? 7.101 -7.056 3.348 1.00 92.19 89 THR A CA 1
ATOM 695 C C . THR A 1 89 ? 7.226 -5.546 3.108 1.00 92.19 89 THR A C 1
ATOM 697 O O . THR A 1 89 ? 7.211 -4.753 4.049 1.00 92.19 89 THR A O 1
ATOM 700 N N . PHE A 1 90 ? 7.290 -5.146 1.836 1.00 92.12 90 PHE A N 1
ATOM 701 C CA . PHE A 1 90 ? 7.192 -3.743 1.403 1.00 92.12 90 PHE A CA 1
ATOM 702 C C . PHE A 1 90 ? 5.759 -3.338 1.030 1.00 92.12 90 PHE A C 1
ATOM 704 O O . PHE A 1 90 ? 5.524 -2.253 0.509 1.00 92.12 90 PHE A O 1
ATOM 711 N N . ARG A 1 91 ? 4.777 -4.201 1.311 1.00 90.88 91 ARG A N 1
ATOM 712 C CA . ARG A 1 91 ? 3.365 -3.990 0.967 1.00 90.88 91 ARG A CA 1
ATOM 713 C C . ARG A 1 91 ? 2.575 -3.279 2.066 1.00 90.88 91 ARG A C 1
ATOM 715 O O . ARG A 1 91 ? 1.350 -3.340 2.081 1.00 90.88 91 ARG A O 1
ATOM 722 N N . ILE A 1 92 ? 3.251 -2.620 3.010 1.00 91.62 92 ILE A N 1
ATOM 723 C CA . ILE A 1 92 ? 2.596 -1.990 4.167 1.00 91.62 92 ILE A CA 1
ATOM 724 C C . ILE A 1 92 ? 1.614 -0.900 3.732 1.00 91.62 92 ILE A C 1
ATOM 726 O O . ILE A 1 92 ? 0.546 -0.805 4.324 1.00 91.62 92 ILE A O 1
ATOM 730 N N . ALA A 1 93 ? 1.904 -0.160 2.658 1.00 89.06 93 ALA A N 1
ATOM 731 C CA . ALA A 1 93 ? 0.965 0.807 2.090 1.00 89.06 93 ALA A CA 1
ATOM 732 C C . ALA A 1 93 ? -0.398 0.178 1.715 1.00 89.06 93 ALA A C 1
ATOM 734 O O . ALA A 1 93 ? -1.423 0.842 1.828 1.00 89.06 93 ALA A O 1
ATOM 735 N N . ASP A 1 94 ? -0.436 -1.105 1.337 1.00 88.12 94 ASP A N 1
ATOM 736 C CA . ASP A 1 94 ? -1.682 -1.823 1.037 1.00 88.12 94 ASP A CA 1
ATOM 737 C C . ASP A 1 94 ? -2.283 -2.534 2.255 1.00 88.12 94 ASP A C 1
ATOM 739 O O . ASP A 1 94 ? -3.500 -2.651 2.366 1.00 88.12 94 ASP A O 1
ATOM 743 N N . LEU A 1 95 ? -1.435 -3.029 3.160 1.00 91.38 95 LEU A N 1
ATOM 744 C CA . LEU A 1 95 ? -1.837 -3.901 4.270 1.00 91.38 95 LEU A CA 1
ATOM 745 C C . LEU A 1 95 ? -2.136 -3.143 5.569 1.00 91.38 95 LEU A C 1
ATOM 747 O O . LEU A 1 95 ? -2.761 -3.698 6.474 1.00 91.38 95 LEU A O 1
ATOM 751 N N . ALA A 1 96 ? -1.702 -1.882 5.681 1.00 90.62 96 ALA A N 1
ATOM 752 C CA . ALA A 1 96 ? -1.797 -1.093 6.907 1.00 90.62 96 ALA A CA 1
ATOM 753 C C . ALA A 1 96 ? -3.223 -1.065 7.460 1.00 90.62 96 ALA A C 1
ATOM 755 O O . ALA A 1 96 ? -3.423 -1.341 8.642 1.00 90.62 96 ALA A O 1
ATOM 756 N N . ARG A 1 97 ? -4.227 -0.811 6.612 1.00 89.25 97 ARG A N 1
ATOM 757 C CA . ARG A 1 97 ? -5.632 -0.797 7.033 1.00 89.25 97 ARG A CA 1
ATOM 758 C C . ARG A 1 97 ? -6.037 -2.101 7.718 1.00 89.25 97 ARG A C 1
ATOM 760 O O . ARG A 1 97 ? -6.608 -2.061 8.806 1.00 89.25 97 ARG A O 1
ATOM 767 N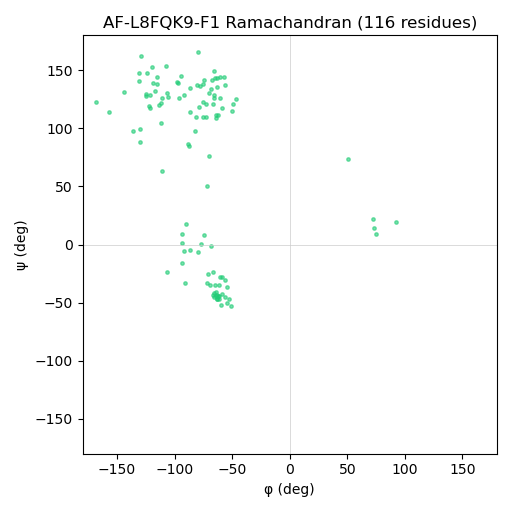 N . GLU A 1 98 ? -5.752 -3.243 7.103 1.00 92.19 98 GLU A N 1
ATOM 768 C CA . GLU A 1 98 ? -6.141 -4.554 7.633 1.00 92.19 98 GLU A CA 1
ATOM 769 C C . GLU A 1 98 ? -5.417 -4.872 8.942 1.00 92.19 98 GLU A C 1
ATOM 771 O O . GLU A 1 98 ? -6.046 -5.325 9.898 1.00 92.19 98 GLU A O 1
ATOM 776 N N . TYR A 1 99 ? -4.122 -4.563 9.031 1.00 93.06 99 TYR A N 1
ATOM 777 C CA . TYR A 1 99 ? -3.346 -4.741 10.259 1.00 93.06 99 TYR A CA 1
ATOM 778 C C . TYR A 1 99 ? -3.844 -3.858 11.401 1.00 93.06 99 TYR A C 1
ATOM 780 O O . TYR A 1 99 ? -3.966 -4.316 12.537 1.00 93.06 99 TYR A O 1
ATOM 788 N N . ILE A 1 100 ? -4.191 -2.609 11.104 1.00 89.31 100 ILE A N 1
ATOM 789 C CA . ILE A 1 100 ? -4.753 -1.669 12.070 1.00 89.31 100 ILE A CA 1
ATOM 790 C C . ILE A 1 100 ? -6.120 -2.159 12.572 1.00 89.31 100 ILE A C 1
ATOM 792 O O . ILE A 1 100 ? -6.374 -2.134 13.778 1.00 89.31 100 ILE A O 1
ATOM 796 N N . VAL A 1 101 ? -6.994 -2.631 11.677 1.00 90.25 101 VAL A N 1
ATOM 797 C CA . VAL A 1 101 ? -8.279 -3.237 12.066 1.00 90.25 101 VAL A CA 1
ATOM 798 C C . VAL A 1 101 ? -8.042 -4.477 12.932 1.00 90.25 101 VAL A C 1
ATOM 800 O O . VAL A 1 101 ? -8.630 -4.598 14.007 1.00 90.25 101 VAL A O 1
ATOM 803 N N . GLY A 1 102 ? -7.136 -5.367 12.515 1.00 89.94 102 GLY A N 1
ATOM 804 C CA . GLY A 1 102 ? -6.770 -6.579 13.253 1.00 89.94 102 GLY A CA 1
ATOM 805 C C . GLY A 1 102 ? -6.187 -6.301 14.643 1.00 89.94 102 GLY A C 1
ATOM 806 O O . GLY A 1 102 ? -6.375 -7.097 15.560 1.00 89.94 102 GLY A O 1
ATOM 807 N N . ALA A 1 103 ? -5.555 -5.141 14.836 1.00 88.94 103 ALA A N 1
ATOM 808 C CA . ALA A 1 103 ? -5.060 -4.671 16.129 1.00 88.94 103 ALA A CA 1
ATOM 809 C C . ALA A 1 103 ? -6.160 -4.104 17.059 1.00 88.94 103 ALA A C 1
ATOM 811 O O . ALA A 1 103 ? -5.857 -3.666 18.173 1.00 88.94 103 ALA A O 1
ATOM 812 N N . GLY A 1 104 ? -7.429 -4.102 16.634 1.00 87.62 104 GLY A N 1
ATOM 813 C CA . GLY A 1 104 ? -8.578 -3.709 17.456 1.00 87.62 104 GLY A CA 1
ATOM 814 C C . GLY A 1 104 ? -8.978 -2.237 17.345 1.00 87.62 104 GLY A C 1
ATOM 815 O O . GLY A 1 104 ? -9.662 -1.721 18.231 1.00 87.62 104 GLY A O 1
ATOM 816 N N . PHE A 1 105 ? -8.560 -1.540 16.288 1.00 84.44 105 PHE A N 1
ATOM 817 C CA . PHE A 1 105 ? -9.077 -0.208 15.993 1.00 84.44 105 PHE A CA 1
ATOM 818 C C . PHE A 1 105 ? -10.361 -0.282 15.154 1.00 84.44 105 PHE A C 1
ATOM 820 O O . PHE A 1 105 ? -10.428 -1.007 14.166 1.00 84.44 105 PHE A O 1
ATOM 827 N N . ASP A 1 106 ? -11.377 0.500 15.523 1.00 81.88 106 ASP A N 1
ATOM 828 C CA . ASP A 1 106 ? -12.729 0.401 14.957 1.00 81.88 106 ASP A CA 1
ATOM 829 C C . ASP A 1 106 ? -13.092 1.547 13.996 1.0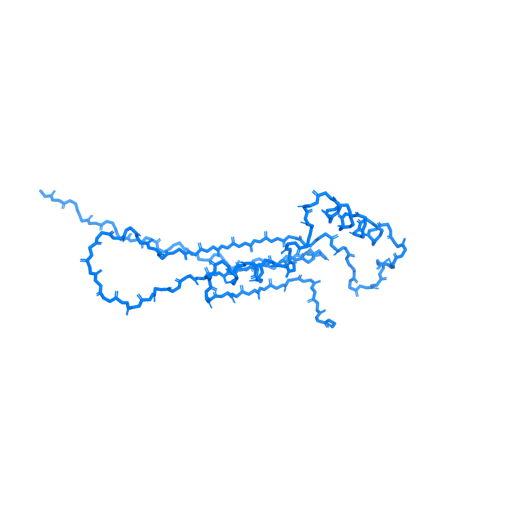0 81.88 106 ASP A C 1
ATOM 831 O O . ASP A 1 106 ? -13.941 1.379 13.123 1.00 81.88 106 ASP A O 1
ATOM 835 N N . LYS A 1 107 ? -12.448 2.715 14.112 1.00 86.06 107 LYS A N 1
ATOM 836 C CA . LYS A 1 107 ? -12.706 3.887 13.253 1.00 86.06 107 LYS A CA 1
ATOM 837 C C . LYS A 1 107 ? -11.532 4.173 12.322 1.00 86.06 107 LYS A C 1
ATOM 839 O O . LYS A 1 107 ? -10.891 5.214 12.446 1.00 86.06 107 LYS A O 1
ATOM 844 N N . VAL A 1 108 ? -11.240 3.231 11.428 1.00 86.12 108 VAL A N 1
ATOM 845 C CA . VAL A 1 108 ? -10.140 3.319 10.453 1.00 86.12 108 VAL A CA 1
ATOM 846 C C . VAL A 1 108 ? -10.611 4.040 9.189 1.00 86.12 108 VAL A C 1
ATOM 848 O O . VAL A 1 108 ? -11.442 3.516 8.442 1.00 86.12 108 VAL A O 1
ATOM 851 N N . VAL A 1 109 ? -10.055 5.219 8.925 1.00 88.69 109 VAL A N 1
ATOM 852 C CA . VAL A 1 109 ? -10.198 5.971 7.672 1.00 88.69 109 VAL A CA 1
ATOM 853 C C . VAL A 1 109 ? -8.890 5.847 6.904 1.00 88.69 109 VAL A C 1
ATOM 855 O O . VAL A 1 109 ? -7.839 6.149 7.451 1.00 88.69 109 VAL A O 1
ATOM 858 N N . GLU A 1 110 ? -8.946 5.424 5.647 1.00 87.62 110 GLU A N 1
ATOM 859 C CA . GLU A 1 110 ? -7.782 5.348 4.759 1.00 87.62 110 GLU A CA 1
ATOM 860 C C . GLU A 1 110 ? -8.000 6.300 3.580 1.00 87.62 110 GLU A C 1
ATOM 862 O O . GLU A 1 110 ? -9.075 6.304 2.977 1.00 87.62 110 GLU A O 1
ATOM 867 N N . LYS A 1 111 ? -6.992 7.115 3.262 1.00 87.12 111 LYS A N 1
ATOM 868 C CA . LYS A 1 111 ? -6.935 7.940 2.055 1.00 87.12 111 LYS A CA 1
ATOM 869 C C . LYS A 1 111 ? -5.688 7.546 1.270 1.00 87.12 111 LYS A C 1
ATOM 871 O O . LYS A 1 111 ? -4.574 7.702 1.766 1.00 87.12 111 LYS A O 1
ATOM 876 N N . LYS A 1 112 ? -5.886 7.039 0.055 1.00 82.50 112 LYS A N 1
ATOM 877 C CA . LYS A 1 112 ? -4.815 6.781 -0.911 1.00 82.50 112 LYS A CA 1
ATOM 878 C C . LYS A 1 112 ? -4.723 7.960 -1.877 1.00 82.50 112 LYS A C 1
ATOM 880 O O . LYS A 1 112 ? -5.746 8.498 -2.296 1.00 82.50 112 LYS A O 1
ATOM 885 N N . PHE A 1 113 ? -3.507 8.360 -2.203 1.00 77.31 113 PHE A N 1
ATOM 886 C CA . PHE A 1 113 ? -3.183 9.397 -3.180 1.00 77.31 113 PHE A CA 1
ATOM 887 C C . PHE A 1 113 ? -2.418 8.730 -4.330 1.00 77.31 113 PHE A C 1
ATOM 889 O O . PHE A 1 113 ? -1.683 7.786 -4.065 1.00 77.31 113 PHE A O 1
ATOM 896 N N . GLY A 1 114 ? -2.605 9.161 -5.582 1.00 70.94 114 GLY A N 1
ATOM 897 C CA . GLY A 1 114 ? -1.849 8.632 -6.735 1.00 70.94 114 GLY A CA 1
ATOM 898 C C . GLY A 1 114 ? -2.220 7.214 -7.207 1.00 70.94 114 GLY A C 1
ATOM 899 O O . GLY A 1 114 ? -1.472 6.601 -7.958 1.00 70.94 114 GLY A O 1
ATOM 900 N N . GLN A 1 115 ? -3.357 6.658 -6.772 1.00 58.09 115 GLN A N 1
ATOM 901 C CA . GLN A 1 115 ? -3.882 5.379 -7.266 1.00 58.09 115 GLN A CA 1
ATOM 902 C C . GLN A 1 115 ? -5.388 5.520 -7.508 1.00 58.09 115 GLN A C 1
ATOM 904 O O . GLN A 1 115 ? -6.182 5.417 -6.573 1.00 58.09 115 GLN A O 1
ATOM 909 N N . TRP A 1 116 ? -5.800 5.766 -8.752 1.00 47.69 116 TRP A N 1
ATOM 910 C CA . TRP A 1 116 ? -7.206 5.603 -9.117 1.00 47.69 116 TRP A CA 1
ATOM 911 C C . TRP A 1 116 ? -7.510 4.114 -9.311 1.00 47.69 116 TRP A C 1
ATOM 913 O O . TRP A 1 116 ? -6.704 3.361 -9.857 1.00 47.69 116 TRP A O 1
ATOM 923 N N . LEU A 1 117 ? -8.655 3.702 -8.765 1.00 38.12 117 LEU A N 1
ATOM 924 C CA . LEU A 1 117 ? -9.152 2.328 -8.703 1.00 38.12 117 LEU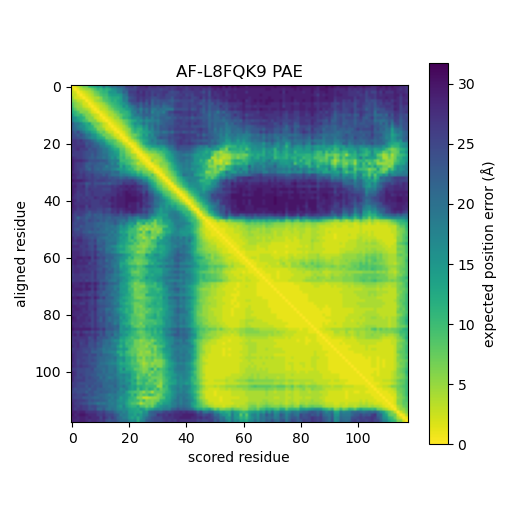 A CA 1
ATOM 925 C C . LEU A 1 117 ? -9.070 1.647 -10.079 1.00 38.12 117 LEU A C 1
ATOM 927 O O . LEU A 1 117 ? -9.686 2.116 -11.035 1.00 38.12 117 LEU A O 1
ATOM 931 N N . SER A 1 118 ? -8.334 0.537 -10.145 1.00 36.09 118 SER A N 1
ATOM 932 C CA . SER A 1 118 ? -8.568 -0.522 -11.138 1.00 36.09 118 SER A CA 1
ATOM 933 C C . SER A 1 118 ? -9.361 -1.639 -10.479 1.00 36.09 118 SER A C 1
ATOM 935 O O . SER A 1 118 ? -9.133 -1.874 -9.269 1.00 36.09 118 SER A O 1
#

Solvent-accessible surface area (backbone atoms only — not comparable to full-atom values): 7621 Å² total; per-residue (Å²): 136,83,79,78,81,80,77,84,78,82,73,80,79,74,76,85,77,79,75,96,50,74,62,26,36,28,40,35,45,36,40,44,80,84,79,93,69,94,74,94,74,92,70,82,78,84,72,53,70,56,76,50,77,38,63,49,61,66,60,59,46,96,86,57,82,56,38,83,84,31,69,54,36,48,48,26,53,50,51,41,55,49,15,56,77,72,74,51,67,56,55,49,47,76,43,45,66,60,53,45,42,73,73,70,38,75,48,73,45,77,48,74,41,72,67,80,88,128

Secondary structure (DSSP, 8-state):
-PPPPPPP-----PPP-----SS-EEEEEEEPPPP-----S-------EEEEEEE-S----TTS-S-TTSHHHHHHHHHHHHHHHHT--S-HHHHHHHHHHHTT-SEEEEEEES----

Foldseek 3Di:
DDDDDDDDDDDDDPDDDADPDLWKKKKKKFWADDDPDDDDDDDPDPTDIDIDIDTQLQHDGPVCPCDCPRPSVVRNVVQQVVCVVVVHGSCCSVCVQVVCVVVRIDGMDMDMDNDDDD

pLDDT: mean 72.3, std 20.14, range [36.09, 96.31]

Mean predicted aligned error: 13.66 Å